Protein AF-A0A2S6HCE6-F1 (afdb_monomer_lite)

Sequence (107 aa):
LGTGAVLGLLAGIGALAIPGVGPLIAAGPIMGALSGAAVGAATGGLAGGLIGLGIPEYEAKRYEGKIKGGSALISVHTESSEERDKAKKIFEQAHAEDISSTGEESV

Foldseek 3Di:
DDPVVVVVVVVLVVVVPDPPCVVVCVCDVVVVVVVVVVVQCVVQNQLRVVVVVVHDSVVSVVVNVVVVVVDDDDDDDDPDPVVVVVVVVVCVVVVHPPDDDDDPPDD

pLDDT: mean 72.66, std 14.7, range [39.0, 94.88]

InterPro domains:
  IPR052948 Low temperature-induced all0457 homolog [PTHR36109] (3-97)

Secondary structure (DSSP, 8-state):
--HHHHHHHHHHHHGGG-TT-TTTGGGHHHHHHHHHHHHHHHHHHHHHHHHHTT--HHHHHHHHHHHHTT--------SSHHHHHHHHHHHHHTT-SS---------

Organism: NCBI:txid173365

Structure (mmCIF, N/CA/C/O backbone):
data_AF-A0A2S6HCE6-F1
#
_entry.id   AF-A0A2S6HCE6-F1
#
loop_
_atom_site.group_PDB
_atom_site.id
_atom_site.type_symbol
_atom_site.label_atom_id
_atom_site.label_alt_id
_atom_site.label_comp_id
_atom_site.label_asym_id
_atom_site.label_entity_id
_atom_site.label_seq_id
_atom_site.pdbx_PDB_ins_code
_atom_site.Cartn_x
_atom_site.Cartn_y
_atom_site.Cartn_z
_atom_site.occupancy
_atom_site.B_iso_or_equiv
_atom_site.auth_seq_id
_atom_site.auth_comp_id
_atom_site.auth_asym_id
_atom_site.auth_atom_id
_atom_site.pdbx_PDB_model_num
ATOM 1 N N . LEU A 1 1 ? 15.202 12.623 5.954 1.00 52.53 1 LEU A N 1
ATOM 2 C CA . LEU A 1 1 ? 15.508 13.299 4.670 1.00 52.53 1 LEU A CA 1
ATOM 3 C C . LEU A 1 1 ? 16.930 12.940 4.252 1.00 52.53 1 LEU A C 1
ATOM 5 O O . LEU A 1 1 ? 17.872 13.426 4.861 1.00 52.53 1 LEU A O 1
ATOM 9 N N . GLY A 1 2 ? 17.090 12.018 3.299 1.00 65.44 2 GLY A N 1
ATOM 10 C CA . GLY A 1 2 ? 18.412 11.610 2.809 1.00 65.44 2 GLY A CA 1
ATOM 11 C C . GLY A 1 2 ? 19.058 12.695 1.945 1.00 65.44 2 GLY A C 1
ATOM 12 O O . GLY A 1 2 ? 18.362 13.514 1.345 1.00 65.44 2 GLY A O 1
ATOM 13 N N . THR A 1 3 ? 20.383 12.686 1.845 1.00 60.91 3 THR A N 1
ATOM 14 C CA . THR A 1 3 ? 21.169 13.630 1.027 1.00 60.91 3 THR A CA 1
ATOM 15 C C . THR A 1 3 ? 20.704 13.693 -0.433 1.00 60.91 3 THR A C 1
ATOM 17 O O . THR A 1 3 ? 20.721 14.764 -1.033 1.00 60.91 3 THR A O 1
ATOM 20 N N . GLY A 1 4 ? 20.185 12.590 -0.984 1.00 56.41 4 GLY A N 1
ATOM 21 C CA . GLY A 1 4 ? 19.591 12.553 -2.325 1.00 56.41 4 GLY A CA 1
ATOM 22 C C . GLY A 1 4 ? 18.320 13.399 -2.481 1.00 56.41 4 GLY A C 1
ATOM 23 O O . GLY A 1 4 ? 18.116 13.992 -3.535 1.00 56.41 4 GLY A O 1
ATOM 24 N N . ALA A 1 5 ? 17.500 13.530 -1.432 1.00 63.03 5 ALA A N 1
ATOM 25 C CA . ALA A 1 5 ? 16.289 14.353 -1.476 1.00 63.03 5 ALA A CA 1
ATOM 26 C C . ALA A 1 5 ? 16.625 15.854 -1.491 1.00 63.03 5 ALA A C 1
ATOM 28 O O . ALA A 1 5 ? 16.008 16.626 -2.220 1.00 63.03 5 ALA A O 1
ATOM 29 N N . VAL A 1 6 ? 17.647 16.257 -0.729 1.00 68.81 6 VAL A N 1
ATOM 30 C CA . VAL A 1 6 ? 18.124 17.649 -0.688 1.00 68.81 6 VAL A CA 1
ATOM 31 C C . VAL A 1 6 ? 18.813 18.027 -2.003 1.00 68.81 6 VAL A C 1
ATOM 33 O O . VAL A 1 6 ? 18.542 19.092 -2.554 1.00 68.81 6 VAL A O 1
ATOM 36 N N . LEU A 1 7 ? 19.648 17.140 -2.553 1.00 61.91 7 LEU A N 1
ATOM 37 C CA . LEU A 1 7 ? 20.298 17.361 -3.849 1.00 61.91 7 LEU A CA 1
ATOM 38 C C . LEU A 1 7 ? 19.297 17.364 -5.015 1.00 61.91 7 LEU A C 1
ATOM 40 O O . LEU A 1 7 ? 19.437 18.177 -5.925 1.00 61.91 7 LEU A O 1
ATOM 44 N N . GLY A 1 8 ? 18.261 16.521 -4.971 1.00 62.62 8 GLY A N 1
ATOM 45 C CA . GLY A 1 8 ? 17.182 16.512 -5.962 1.00 62.62 8 GLY A CA 1
ATOM 46 C C . GLY A 1 8 ? 16.354 17.799 -5.956 1.00 62.62 8 GLY A C 1
ATOM 47 O O . GLY A 1 8 ? 16.036 18.324 -7.022 1.00 62.62 8 GLY A O 1
ATOM 48 N N . LEU A 1 9 ? 16.076 18.358 -4.770 1.00 65.75 9 LEU A N 1
ATOM 49 C CA . LEU A 1 9 ? 15.409 19.656 -4.650 1.00 65.75 9 LEU A CA 1
ATOM 50 C C . LEU A 1 9 ? 16.259 20.763 -5.290 1.00 65.75 9 LEU A C 1
ATOM 52 O O . LEU A 1 9 ? 15.750 21.499 -6.127 1.00 65.75 9 LEU A O 1
ATOM 56 N N . LEU A 1 10 ? 17.555 20.835 -4.953 1.00 61.91 10 LEU A N 1
ATOM 57 C CA . LEU A 1 10 ? 18.488 21.855 -5.455 1.00 61.91 10 LEU A CA 1
ATOM 58 C C . LEU A 1 10 ? 18.726 21.764 -6.972 1.00 61.91 10 LEU A C 1
ATOM 60 O O . LEU A 1 10 ? 18.767 22.793 -7.649 1.00 61.91 10 LEU A O 1
ATOM 64 N N . ALA A 1 11 ? 18.819 20.553 -7.525 1.00 62.00 11 ALA A N 1
ATOM 65 C CA . ALA A 1 11 ? 18.907 20.342 -8.969 1.00 62.00 11 ALA A CA 1
ATOM 66 C C . ALA A 1 11 ? 17.621 20.780 -9.699 1.00 62.00 11 ALA A C 1
ATOM 68 O O . ALA A 1 11 ? 17.695 21.357 -10.785 1.00 62.00 11 ALA A O 1
ATOM 69 N N . GLY A 1 12 ? 16.451 20.580 -9.079 1.00 58.50 12 GLY A N 1
ATOM 70 C CA . GLY A 1 12 ? 15.161 21.032 -9.606 1.00 58.50 12 GLY A CA 1
ATOM 71 C C . GLY A 1 12 ? 15.039 22.556 -9.719 1.00 58.50 12 GLY A C 1
ATOM 72 O O . GLY A 1 12 ? 14.485 23.051 -10.697 1.00 58.50 12 GLY A O 1
ATOM 73 N N . ILE A 1 13 ? 15.609 23.311 -8.773 1.00 58.31 13 ILE A N 1
ATOM 74 C CA . ILE A 1 13 ? 15.594 24.789 -8.810 1.00 58.31 13 ILE A CA 1
ATOM 75 C C . ILE A 1 13 ? 16.598 25.340 -9.834 1.00 58.31 13 ILE A C 1
ATOM 77 O O . ILE A 1 13 ? 16.310 26.328 -10.504 1.00 58.31 13 ILE A O 1
ATOM 81 N N . GLY A 1 14 ? 17.755 24.686 -10.007 1.00 54.81 14 GLY A N 1
ATOM 82 C CA . GLY A 1 14 ? 18.766 25.082 -10.998 1.00 54.81 14 GLY A CA 1
ATOM 83 C C . GLY A 1 14 ? 18.340 24.854 -12.456 1.00 54.81 14 GLY A C 1
ATOM 84 O O . GLY A 1 14 ? 18.713 25.627 -13.336 1.00 54.81 14 GLY A O 1
ATOM 85 N N . ALA A 1 15 ? 17.514 23.837 -12.717 1.00 53.72 15 ALA A N 1
ATOM 86 C CA . ALA A 1 15 ? 17.000 23.527 -14.055 1.00 53.72 15 ALA A CA 1
ATOM 87 C C . ALA A 1 15 ? 15.880 24.476 -14.532 1.00 53.72 15 ALA A C 1
ATOM 89 O O . ALA A 1 15 ? 15.599 24.537 -15.729 1.00 53.72 15 ALA A O 1
ATOM 90 N N . LEU A 1 16 ? 15.271 25.253 -13.625 1.00 53.06 16 LEU A N 1
ATOM 91 C CA . LEU A 1 16 ? 14.207 26.213 -13.951 1.00 53.06 16 LEU A CA 1
ATOM 92 C C . LEU A 1 16 ? 14.702 27.418 -14.780 1.00 53.06 16 LEU A C 1
ATOM 94 O O . LEU A 1 16 ? 13.893 28.182 -15.300 1.00 53.06 16 LEU A O 1
ATOM 98 N N . ALA A 1 17 ? 16.022 27.591 -14.906 1.00 56.97 17 ALA A N 1
ATOM 99 C CA . ALA A 1 17 ? 16.649 28.725 -15.582 1.00 56.97 17 ALA A CA 1
ATOM 100 C C . ALA A 1 17 ? 16.940 28.499 -17.081 1.00 56.97 17 ALA A C 1
ATOM 102 O O . ALA A 1 17 ? 17.462 29.408 -17.724 1.00 56.97 17 ALA A O 1
ATOM 103 N N . ILE A 1 18 ? 16.629 27.324 -17.652 1.00 57.97 18 ILE A N 1
ATOM 104 C CA . ILE A 1 18 ? 16.905 27.009 -19.068 1.00 57.97 18 ILE A CA 1
ATOM 105 C C . ILE A 1 18 ? 15.624 27.188 -19.911 1.00 57.97 18 ILE A C 1
ATOM 107 O O . ILE A 1 18 ? 14.734 26.329 -19.873 1.00 57.97 18 ILE A O 1
ATOM 111 N N . PRO A 1 19 ? 15.502 28.269 -20.710 1.00 45.03 19 PRO A N 1
ATOM 112 C CA . PRO A 1 19 ? 14.348 28.476 -21.574 1.00 45.03 19 PRO A CA 1
ATOM 113 C C . PRO A 1 19 ? 14.409 27.493 -22.750 1.00 45.03 19 PRO A C 1
ATOM 115 O O . PRO A 1 19 ? 15.397 27.448 -23.477 1.00 45.03 19 PRO A O 1
ATOM 118 N N . GLY A 1 20 ? 13.352 26.696 -22.93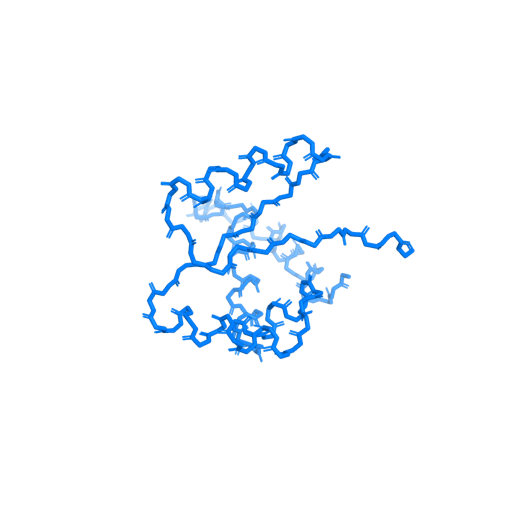2 1.00 58.91 20 GLY A N 1
ATOM 119 C CA . GLY A 1 20 ? 13.245 25.694 -24.007 1.00 58.91 20 GLY A CA 1
ATOM 120 C C . GLY A 1 20 ? 13.048 24.247 -23.537 1.00 58.91 20 GLY A C 1
ATOM 121 O O . GLY A 1 20 ? 12.636 23.413 -24.334 1.00 58.91 20 GLY A O 1
ATOM 122 N N . VAL A 1 21 ? 13.247 23.956 -22.242 1.00 55.59 21 VAL A N 1
ATOM 123 C CA . VAL A 1 21 ? 12.968 22.636 -21.613 1.00 55.59 21 VAL A CA 1
ATOM 124 C C . VAL A 1 21 ? 11.784 22.710 -20.622 1.00 55.59 21 VAL A C 1
ATOM 126 O O . VAL A 1 21 ? 11.457 21.754 -19.926 1.00 55.59 21 VAL A O 1
ATOM 129 N N . GLY A 1 22 ? 11.089 23.851 -20.571 1.00 46.72 22 GLY A N 1
ATOM 130 C CA . GLY A 1 22 ? 10.002 24.133 -19.621 1.00 46.72 22 GLY A CA 1
ATOM 131 C C . GLY A 1 22 ? 8.833 23.126 -19.583 1.00 46.72 22 GLY A C 1
ATOM 132 O O . GLY A 1 22 ? 8.355 22.835 -18.489 1.00 46.72 22 GLY A O 1
ATOM 133 N N . PRO A 1 23 ? 8.376 22.534 -20.706 1.00 54.19 23 PRO A N 1
ATOM 134 C CA . PRO A 1 23 ? 7.220 21.629 -20.677 1.00 54.19 23 PRO A CA 1
ATOM 135 C C . PRO A 1 23 ? 7.483 20.256 -20.040 1.00 54.19 23 PRO A C 1
ATOM 137 O O . PRO A 1 23 ? 6.549 19.630 -19.551 1.00 54.19 23 PRO A O 1
ATOM 140 N N . LEU A 1 24 ? 8.735 19.782 -20.013 1.00 52.97 24 LEU A N 1
ATOM 141 C CA . LEU A 1 24 ? 9.079 18.477 -19.426 1.00 52.97 24 LEU A CA 1
ATOM 142 C C . LEU A 1 24 ? 9.173 18.538 -17.889 1.00 52.97 24 LEU A C 1
ATOM 144 O O . LEU A 1 24 ? 8.927 17.544 -17.214 1.00 52.97 24 LEU A O 1
ATOM 148 N N . ILE A 1 25 ? 9.451 19.721 -17.328 1.00 52.09 25 ILE A N 1
ATOM 149 C CA . ILE A 1 25 ? 9.531 19.970 -15.877 1.00 52.09 25 ILE A CA 1
ATOM 150 C C . ILE A 1 25 ? 8.158 20.337 -15.269 1.00 52.09 25 ILE A C 1
ATOM 152 O O . ILE A 1 25 ? 8.012 20.402 -14.052 1.00 52.09 25 ILE A O 1
ATOM 156 N N . ALA A 1 26 ? 7.100 20.486 -16.077 1.00 51.78 26 ALA A N 1
ATOM 157 C CA . ALA A 1 26 ? 5.729 20.637 -15.569 1.00 51.78 26 ALA A CA 1
ATOM 158 C C . ALA A 1 26 ? 5.191 19.363 -14.877 1.00 51.78 26 ALA A C 1
ATOM 160 O O . ALA A 1 26 ? 4.188 19.422 -14.170 1.00 51.78 26 ALA A O 1
ATOM 161 N N . ALA A 1 27 ? 5.875 18.219 -15.026 1.00 54.12 27 ALA A N 1
ATOM 162 C CA . ALA A 1 27 ? 5.552 16.977 -14.319 1.00 54.12 27 ALA A CA 1
ATOM 163 C C . ALA A 1 27 ? 5.933 16.995 -12.819 1.00 54.12 27 ALA A C 1
ATOM 165 O O . ALA A 1 27 ? 5.577 16.073 -12.080 1.00 54.12 27 ALA A O 1
ATOM 166 N N . GLY A 1 28 ? 6.613 18.053 -12.359 1.00 64.88 28 GLY A N 1
ATOM 167 C CA . GLY A 1 28 ? 6.630 18.482 -10.962 1.00 64.88 28 GLY A CA 1
ATOM 168 C C . GLY A 1 28 ? 6.984 17.399 -9.924 1.00 64.88 28 GLY A C 1
ATOM 169 O O . GLY A 1 28 ? 7.798 16.509 -10.190 1.00 64.88 28 GLY A O 1
ATOM 170 N N . PRO A 1 29 ? 6.375 17.455 -8.722 1.00 60.97 29 PRO A N 1
ATOM 171 C CA . PRO A 1 29 ? 6.587 16.483 -7.646 1.00 60.97 29 PRO A CA 1
ATOM 172 C C . PRO A 1 29 ? 6.308 15.029 -8.041 1.00 60.97 29 PRO A C 1
ATOM 174 O O . PRO A 1 29 ? 6.899 14.125 -7.462 1.00 60.97 29 PRO A O 1
ATOM 177 N N . ILE A 1 30 ? 5.452 14.790 -9.040 1.00 62.47 30 ILE A N 1
ATOM 178 C CA . ILE A 1 30 ? 5.091 13.441 -9.496 1.00 62.47 30 ILE A CA 1
ATOM 179 C C . ILE A 1 30 ? 6.285 12.780 -10.180 1.00 62.47 30 ILE A C 1
ATOM 181 O O . ILE A 1 30 ? 6.609 11.638 -9.872 1.00 62.47 30 ILE A O 1
ATOM 185 N N . MET A 1 31 ? 6.992 13.492 -11.062 1.00 63.50 31 MET A N 1
ATOM 186 C CA . MET A 1 31 ? 8.171 12.931 -11.724 1.00 63.50 31 MET A CA 1
ATOM 187 C C . MET A 1 31 ? 9.326 12.710 -10.740 1.00 63.50 31 MET A C 1
ATOM 189 O O . MET A 1 31 ? 10.034 11.712 -10.860 1.00 63.50 31 MET A O 1
ATOM 193 N N . GLY A 1 32 ? 9.472 13.570 -9.725 1.00 64.44 32 GLY A N 1
ATOM 194 C CA . GLY A 1 32 ? 10.410 13.376 -8.610 1.00 64.44 32 GLY A CA 1
ATOM 195 C C . GLY A 1 32 ? 10.049 12.183 -7.716 1.00 64.44 32 GLY A C 1
ATOM 196 O O . GLY A 1 32 ? 10.915 11.382 -7.374 1.00 64.44 32 GLY A O 1
ATOM 197 N N . ALA A 1 33 ? 8.764 12.011 -7.394 1.00 64.50 33 ALA A N 1
ATOM 198 C CA . ALA A 1 33 ? 8.263 10.855 -6.656 1.00 64.50 33 ALA A CA 1
ATOM 199 C C . ALA A 1 33 ? 8.446 9.557 -7.453 1.00 64.50 33 ALA A C 1
ATOM 201 O O . ALA A 1 33 ? 8.902 8.565 -6.896 1.00 64.50 33 ALA A O 1
ATOM 202 N N . LEU A 1 34 ? 8.169 9.570 -8.759 1.00 64.81 34 LEU A N 1
ATOM 203 C CA . LEU A 1 34 ? 8.348 8.415 -9.641 1.00 64.81 34 LEU A CA 1
ATOM 204 C C . LEU A 1 34 ? 9.822 8.049 -9.825 1.00 64.81 34 LEU A C 1
ATOM 206 O O . LEU A 1 34 ? 10.156 6.871 -9.804 1.00 64.81 34 LEU A O 1
ATOM 210 N N . SER A 1 35 ? 10.715 9.029 -9.972 1.00 62.84 35 SER A N 1
ATOM 211 C CA . SER A 1 35 ? 12.154 8.765 -10.095 1.00 62.84 35 SER A CA 1
ATOM 212 C C . SER A 1 35 ? 12.779 8.334 -8.763 1.00 62.84 35 S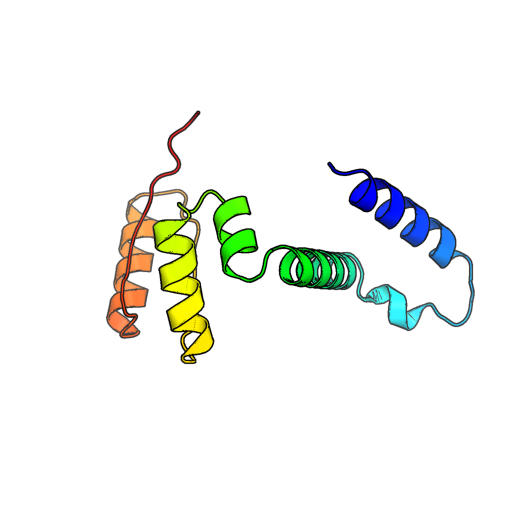ER A C 1
ATOM 214 O O . SER A 1 35 ? 13.574 7.398 -8.745 1.00 62.84 35 SER A O 1
ATOM 216 N N . GLY A 1 36 ? 12.359 8.912 -7.634 1.00 58.16 36 GLY A N 1
ATOM 217 C CA . GLY A 1 36 ? 12.725 8.438 -6.295 1.00 58.16 36 GLY A CA 1
ATOM 218 C C . GLY A 1 36 ? 12.204 7.028 -5.998 1.00 58.16 36 GLY A C 1
ATOM 219 O O . GLY A 1 36 ? 12.956 6.192 -5.501 1.00 58.16 36 GLY A O 1
ATOM 220 N N . ALA A 1 37 ? 10.956 6.733 -6.371 1.00 60.00 37 ALA A N 1
ATOM 221 C CA . ALA A 1 37 ? 10.374 5.397 -6.279 1.00 60.00 37 ALA A CA 1
ATOM 222 C C . ALA A 1 37 ? 11.097 4.402 -7.195 1.00 60.00 37 ALA A C 1
ATOM 224 O O . ALA A 1 37 ? 11.361 3.285 -6.771 1.00 60.00 37 ALA A O 1
ATOM 225 N N . ALA A 1 38 ? 11.486 4.802 -8.408 1.00 58.22 38 ALA A N 1
ATOM 226 C CA . ALA A 1 38 ? 12.251 3.958 -9.322 1.00 58.22 38 ALA A CA 1
ATOM 227 C C . ALA A 1 38 ? 13.648 3.633 -8.773 1.00 58.22 38 ALA A C 1
ATOM 229 O O . ALA A 1 38 ? 14.067 2.479 -8.814 1.00 58.22 38 ALA A O 1
ATOM 230 N N . VAL A 1 39 ? 14.356 4.620 -8.213 1.00 57.50 39 VAL A N 1
ATOM 231 C CA . VAL A 1 39 ? 15.676 4.408 -7.599 1.00 57.50 39 VAL A CA 1
ATOM 232 C C . VAL A 1 39 ? 15.564 3.560 -6.328 1.00 57.50 39 VAL A C 1
ATOM 234 O O . VAL A 1 39 ? 16.342 2.625 -6.169 1.00 57.50 39 VAL A O 1
ATOM 237 N N . GLY A 1 40 ? 14.583 3.820 -5.459 1.00 54.00 40 GLY A N 1
ATOM 238 C CA . GLY A 1 40 ? 14.341 3.022 -4.248 1.00 54.00 40 GLY A CA 1
ATOM 239 C C . GLY A 1 40 ? 13.885 1.589 -4.546 1.00 54.00 40 GLY A C 1
ATOM 240 O O . GLY A 1 40 ? 14.334 0.646 -3.896 1.00 54.00 40 GLY A O 1
ATOM 241 N N . ALA A 1 41 ? 13.065 1.405 -5.583 1.00 58.31 41 ALA A N 1
ATOM 242 C CA . ALA A 1 41 ? 12.690 0.088 -6.086 1.00 58.31 41 ALA A CA 1
ATOM 243 C C . ALA A 1 41 ? 13.871 -0.640 -6.748 1.00 58.31 41 ALA A C 1
ATOM 245 O O . ALA A 1 41 ? 13.926 -1.864 -6.694 1.00 58.31 41 ALA A O 1
ATOM 246 N N . ALA A 1 42 ? 14.835 0.073 -7.339 1.00 57.47 42 ALA A N 1
ATOM 247 C CA . ALA A 1 42 ? 16.012 -0.540 -7.953 1.00 57.47 42 ALA A CA 1
ATOM 248 C C . ALA A 1 42 ? 17.030 -1.056 -6.920 1.00 57.47 42 ALA A C 1
ATOM 250 O O . ALA A 1 42 ? 17.642 -2.097 -7.147 1.00 57.47 42 ALA A O 1
ATOM 251 N N . THR A 1 43 ? 17.212 -0.371 -5.787 1.00 60.22 43 THR A N 1
ATOM 252 C CA . THR A 1 43 ? 18.131 -0.811 -4.719 1.00 60.22 43 THR A CA 1
ATOM 253 C C . THR A 1 43 ? 17.504 -1.781 -3.718 1.00 60.22 43 THR A C 1
ATOM 255 O O . THR A 1 43 ? 18.225 -2.628 -3.196 1.00 60.22 43 THR A O 1
ATOM 258 N N . GLY A 1 44 ? 16.196 -1.689 -3.443 1.00 63.88 44 GLY A N 1
ATOM 259 C CA . GLY A 1 44 ? 15.504 -2.528 -2.450 1.00 63.88 44 GLY A CA 1
ATOM 260 C C . GLY A 1 44 ? 14.466 -3.509 -3.008 1.00 63.88 44 GLY A C 1
ATOM 261 O O . GLY A 1 44 ? 13.994 -4.379 -2.277 1.00 63.88 44 GLY A O 1
ATOM 262 N N . GLY A 1 45 ? 14.088 -3.400 -4.283 1.00 79.94 45 GLY A N 1
ATOM 263 C CA . GLY A 1 45 ? 12.956 -4.143 -4.839 1.00 79.94 45 GLY A CA 1
ATOM 264 C C . GLY A 1 45 ? 11.613 -3.748 -4.212 1.00 79.94 45 GLY A C 1
ATOM 265 O O . GLY A 1 45 ? 11.524 -2.864 -3.357 1.00 79.94 45 GLY A O 1
ATOM 266 N N . LEU A 1 46 ? 10.543 -4.438 -4.618 1.00 78.56 46 LEU A N 1
ATOM 267 C CA . LEU A 1 46 ? 9.215 -4.275 -4.012 1.00 78.56 46 LEU A CA 1
ATOM 268 C C . LEU A 1 46 ? 9.237 -4.625 -2.518 1.00 78.56 46 LEU A C 1
ATOM 270 O O . LEU A 1 46 ? 8.684 -3.879 -1.716 1.00 78.56 46 LEU A O 1
ATOM 274 N N . ALA A 1 47 ? 9.921 -5.706 -2.126 1.00 81.12 47 ALA A N 1
ATOM 275 C CA . ALA A 1 47 ? 10.024 -6.088 -0.720 1.00 81.12 47 ALA A CA 1
ATOM 276 C C . ALA A 1 47 ? 10.749 -5.028 0.124 1.00 81.12 47 ALA A C 1
ATOM 278 O O . ALA A 1 47 ? 10.253 -4.671 1.187 1.00 81.12 47 ALA A O 1
ATOM 279 N N . GLY A 1 48 ? 11.867 -4.468 -0.349 1.00 74.88 48 GLY A N 1
ATOM 280 C CA . GLY A 1 48 ? 12.574 -3.400 0.365 1.00 74.88 48 GLY A CA 1
ATOM 281 C C . GLY A 1 48 ? 11.748 -2.120 0.489 1.00 74.88 48 GLY A C 1
ATOM 282 O O . GLY A 1 48 ? 11.783 -1.474 1.534 1.00 74.88 48 GLY A O 1
ATOM 283 N N . GLY A 1 49 ? 10.945 -1.793 -0.529 1.00 79.62 49 GLY A N 1
ATOM 284 C CA . GLY A 1 49 ? 9.982 -0.691 -0.462 1.00 79.62 49 GLY A CA 1
ATOM 285 C C . GLY A 1 49 ? 8.906 -0.909 0.606 1.00 79.62 49 GLY A C 1
ATOM 286 O O . GLY A 1 49 ? 8.646 -0.013 1.402 1.00 79.62 49 GLY A O 1
ATOM 287 N N . LEU A 1 50 ? 8.329 -2.112 0.673 1.00 78.19 50 LEU A N 1
ATOM 288 C CA . LEU A 1 50 ? 7.315 -2.471 1.672 1.00 78.19 50 LEU A CA 1
ATOM 289 C C . LEU A 1 50 ? 7.892 -2.479 3.097 1.00 78.19 50 LEU A C 1
ATOM 291 O O . LEU A 1 50 ? 7.252 -1.968 4.014 1.00 78.19 50 LEU A O 1
ATOM 295 N N . ILE A 1 51 ? 9.124 -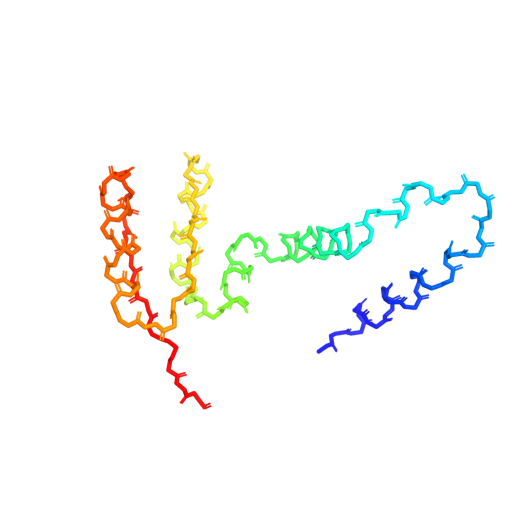2.967 3.275 1.00 78.62 51 ILE A N 1
ATOM 296 C CA . ILE A 1 51 ? 9.833 -2.915 4.565 1.00 78.62 51 ILE A CA 1
ATOM 297 C C . ILE A 1 51 ? 10.055 -1.466 5.008 1.00 78.62 51 ILE A C 1
ATOM 299 O O . ILE A 1 51 ? 9.825 -1.132 6.168 1.00 78.62 51 ILE A O 1
ATOM 303 N N . GLY A 1 52 ? 10.437 -0.582 4.082 1.00 68.62 52 GLY A N 1
ATOM 304 C CA . GLY A 1 52 ? 10.575 0.851 4.352 1.00 68.62 52 GLY A CA 1
ATOM 305 C C . GLY A 1 52 ? 9.266 1.545 4.753 1.00 68.62 52 GLY A C 1
ATOM 306 O O . GLY A 1 52 ? 9.315 2.582 5.408 1.00 68.62 52 GLY A O 1
ATOM 307 N N . LEU A 1 53 ? 8.114 0.965 4.405 1.00 72.31 53 LEU A N 1
ATOM 308 C CA . LEU A 1 53 ? 6.779 1.422 4.810 1.00 72.31 53 LEU A CA 1
ATOM 309 C C . LEU A 1 53 ? 6.306 0.799 6.137 1.00 72.31 53 LEU A C 1
ATOM 311 O O . LEU A 1 53 ? 5.156 0.989 6.520 1.00 72.31 53 LEU A O 1
ATOM 315 N N . GLY A 1 54 ? 7.173 0.061 6.840 1.00 69.38 54 GLY A N 1
ATOM 316 C CA . GLY A 1 54 ? 6.865 -0.553 8.135 1.00 69.38 54 GLY A CA 1
ATOM 317 C C . GLY A 1 54 ? 6.232 -1.944 8.048 1.00 69.38 54 GLY A C 1
ATOM 318 O O . GLY A 1 54 ? 5.831 -2.490 9.073 1.00 69.38 54 GLY A O 1
ATOM 319 N N . ILE A 1 55 ? 6.153 -2.548 6.857 1.00 77.12 55 ILE A N 1
ATOM 320 C CA . ILE A 1 55 ? 5.639 -3.914 6.694 1.00 77.12 55 ILE A CA 1
ATOM 321 C C . ILE A 1 55 ? 6.746 -4.919 7.063 1.00 77.12 55 ILE A C 1
ATOM 323 O O . ILE A 1 55 ? 7.856 -4.820 6.536 1.00 77.12 55 ILE A O 1
ATOM 327 N N . PRO A 1 56 ? 6.477 -5.924 7.918 1.00 80.31 56 PRO A N 1
ATOM 328 C CA . PRO A 1 56 ? 7.468 -6.936 8.279 1.00 80.31 56 PRO A CA 1
ATOM 329 C C . PRO A 1 56 ? 8.055 -7.652 7.053 1.00 80.31 56 PRO A C 1
ATOM 331 O O . PRO A 1 56 ? 7.332 -7.983 6.114 1.00 80.31 56 PRO A O 1
ATOM 334 N N . GLU A 1 57 ? 9.356 -7.970 7.078 1.00 79.75 57 GLU A N 1
ATOM 335 C CA . GLU A 1 57 ? 10.066 -8.583 5.937 1.00 79.75 57 GLU A CA 1
ATOM 336 C C . GLU A 1 57 ? 9.393 -9.868 5.418 1.00 79.75 57 GLU A C 1
ATOM 338 O O . GLU A 1 57 ? 9.346 -10.109 4.209 1.00 79.75 57 GLU A O 1
ATOM 343 N N . TYR A 1 58 ? 8.834 -10.677 6.320 1.00 83.25 58 TYR A N 1
ATOM 344 C CA . TYR A 1 58 ? 8.099 -11.889 5.958 1.00 83.25 58 TYR A CA 1
ATOM 345 C C . TYR A 1 58 ? 6.862 -11.589 5.093 1.00 83.25 58 TYR A C 1
ATOM 347 O O . TYR A 1 58 ? 6.652 -12.230 4.061 1.00 83.25 58 TYR A O 1
ATOM 355 N N . GLU A 1 59 ? 6.072 -10.583 5.473 1.00 82.00 59 GLU A N 1
ATOM 356 C CA . GLU A 1 59 ? 4.904 -10.147 4.705 1.00 82.00 59 GLU A CA 1
ATOM 357 C C . GLU A 1 59 ? 5.312 -9.466 3.401 1.00 82.00 59 GLU A C 1
ATOM 359 O O . GLU A 1 59 ? 4.759 -9.769 2.344 1.00 82.00 59 GLU A 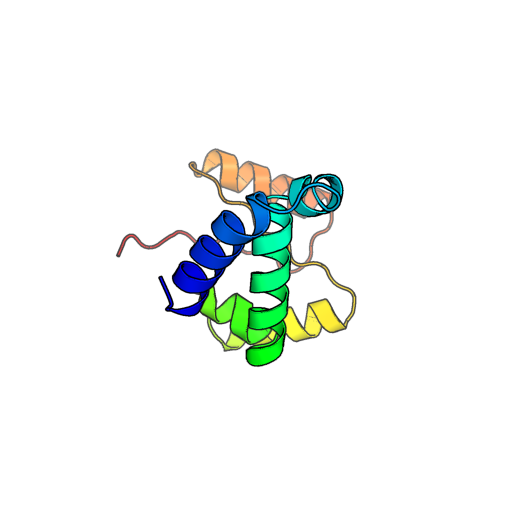O 1
ATOM 364 N N . ALA A 1 60 ? 6.339 -8.617 3.448 1.00 82.81 60 ALA A N 1
ATOM 365 C CA . ALA A 1 60 ? 6.868 -7.924 2.281 1.00 82.81 60 ALA A CA 1
ATOM 366 C C . ALA A 1 60 ? 7.302 -8.900 1.172 1.00 82.81 60 ALA A C 1
ATOM 368 O O . ALA A 1 60 ? 6.943 -8.711 0.008 1.00 82.81 60 ALA A O 1
ATOM 369 N N . LYS A 1 61 ? 8.000 -9.991 1.524 1.00 83.62 61 LYS A N 1
ATOM 370 C CA . LYS A 1 61 ? 8.379 -11.055 0.575 1.00 83.62 61 LYS A CA 1
ATOM 371 C C . LYS A 1 61 ? 7.169 -11.812 0.026 1.00 83.62 61 LYS A C 1
ATOM 373 O O . LYS A 1 61 ? 7.140 -12.144 -1.160 1.00 83.62 61 LYS A O 1
ATOM 378 N N . ARG A 1 62 ? 6.151 -12.066 0.857 1.00 84.31 62 ARG A N 1
ATOM 379 C CA . ARG A 1 62 ? 4.897 -12.703 0.420 1.00 84.31 62 ARG A CA 1
ATOM 380 C C . ARG A 1 62 ? 4.151 -11.825 -0.589 1.00 84.31 62 ARG A C 1
ATOM 382 O O . ARG A 1 62 ? 3.698 -12.337 -1.612 1.00 84.31 62 ARG A O 1
ATOM 389 N N . TYR A 1 63 ? 4.047 -10.521 -0.334 1.00 84.06 63 TYR A N 1
ATOM 390 C CA . TYR A 1 63 ? 3.418 -9.575 -1.257 1.00 84.06 63 TYR A CA 1
ATOM 391 C C . TYR A 1 63 ? 4.213 -9.429 -2.553 1.00 84.06 63 TYR A C 1
ATOM 393 O O . TYR A 1 63 ? 3.620 -9.470 -3.627 1.00 84.06 63 TYR A O 1
ATOM 401 N N . GLU A 1 64 ? 5.544 -9.350 -2.483 1.00 83.06 64 GLU A N 1
ATOM 402 C CA . GLU A 1 64 ? 6.391 -9.311 -3.678 1.00 83.06 64 GLU A CA 1
ATOM 403 C C . GLU A 1 64 ? 6.149 -10.524 -4.592 1.00 83.06 64 GLU A C 1
ATOM 405 O O . GLU A 1 64 ? 6.002 -10.357 -5.804 1.00 83.06 64 GLU A O 1
ATOM 410 N N . GLY A 1 65 ? 6.062 -11.735 -4.027 1.00 85.38 65 GLY A N 1
ATOM 411 C CA . GLY A 1 65 ? 5.771 -12.951 -4.790 1.00 85.38 65 GLY A CA 1
ATOM 412 C C . GLY A 1 65 ? 4.423 -12.889 -5.515 1.00 85.38 65 GLY A C 1
ATOM 413 O O . GLY A 1 65 ? 4.341 -13.221 -6.697 1.00 85.38 65 GLY A O 1
ATOM 414 N N . LYS A 1 66 ? 3.379 -12.394 -4.841 1.00 84.94 66 LYS A N 1
ATOM 415 C CA . LYS A 1 66 ? 2.046 -12.217 -5.439 1.00 84.94 66 LYS A CA 1
ATOM 416 C C . LYS A 1 66 ? 2.025 -11.160 -6.535 1.00 84.94 66 LYS A C 1
ATOM 418 O O . LYS A 1 66 ? 1.430 -11.386 -7.586 1.00 84.94 66 LYS A O 1
ATOM 423 N N . ILE A 1 67 ? 2.703 -10.033 -6.318 1.00 85.25 67 ILE A N 1
ATOM 424 C CA . ILE A 1 67 ? 2.786 -8.952 -7.306 1.00 85.25 67 ILE A CA 1
ATOM 425 C C . ILE A 1 67 ? 3.509 -9.438 -8.564 1.00 85.25 67 ILE A C 1
ATOM 427 O O . ILE A 1 67 ? 3.028 -9.235 -9.676 1.00 85.25 67 ILE A O 1
ATOM 431 N N . LYS A 1 68 ? 4.616 -10.174 -8.405 1.00 82.62 68 LYS A N 1
ATOM 432 C CA . LYS A 1 68 ? 5.309 -10.834 -9.525 1.00 82.62 68 LYS A CA 1
ATOM 433 C C . LYS A 1 68 ? 4.431 -11.864 -10.244 1.00 82.62 68 LYS A C 1
ATOM 435 O O . LYS A 1 68 ? 4.601 -12.064 -11.441 1.00 82.62 68 LYS A O 1
ATOM 440 N N . GLY A 1 69 ? 3.485 -12.479 -9.536 1.00 83.81 69 GLY A N 1
ATOM 441 C CA . GLY A 1 69 ? 2.461 -13.365 -10.094 1.00 83.81 69 GLY A CA 1
ATOM 442 C C . GLY A 1 69 ? 1.320 -12.656 -10.836 1.00 83.81 69 GLY A C 1
ATOM 443 O O . GLY A 1 69 ? 0.410 -13.332 -11.303 1.00 83.81 69 GLY A O 1
ATOM 444 N N . GLY A 1 70 ? 1.345 -11.322 -10.950 1.00 84.88 70 GLY A N 1
ATOM 445 C CA . GLY A 1 70 ? 0.314 -10.528 -11.628 1.00 84.88 70 GLY A CA 1
ATOM 446 C C . GLY A 1 70 ? -0.775 -9.973 -10.707 1.00 84.88 70 GLY A C 1
ATOM 447 O O . GLY A 1 70 ? -1.751 -9.411 -11.196 1.00 84.88 70 GLY A O 1
ATOM 448 N N . SER A 1 71 ? -0.627 -10.110 -9.386 1.00 85.62 71 SER A N 1
ATOM 449 C CA . SER A 1 71 ? -1.551 -9.504 -8.419 1.00 85.62 71 SER A CA 1
ATOM 450 C C . SER A 1 71 ? -1.237 -8.020 -8.194 1.00 85.62 71 SER A C 1
ATOM 452 O O . SER A 1 71 ? -0.102 -7.579 -8.365 1.00 85.62 71 SER A O 1
ATOM 454 N N . ALA A 1 72 ? -2.223 -7.247 -7.744 1.00 85.75 72 ALA A N 1
ATOM 455 C CA . ALA A 1 72 ? -2.027 -5.869 -7.297 1.00 85.75 72 ALA A CA 1
ATOM 456 C C . ALA A 1 72 ? -2.177 -5.779 -5.773 1.00 85.75 72 ALA A C 1
ATOM 458 O O . ALA A 1 72 ? -3.048 -6.427 -5.197 1.00 85.75 72 ALA A O 1
ATOM 459 N N . LEU A 1 73 ? -1.340 -4.963 -5.126 1.00 83.94 73 LEU A N 1
ATOM 460 C CA . LEU A 1 73 ? -1.475 -4.631 -3.708 1.00 83.94 73 LEU A CA 1
ATOM 461 C C . LEU A 1 73 ? -2.122 -3.249 -3.585 1.00 83.94 73 LEU A C 1
ATOM 463 O O . LEU A 1 73 ? -1.616 -2.280 -4.149 1.00 83.94 73 LEU A O 1
ATOM 467 N N . ILE A 1 74 ? -3.227 -3.163 -2.847 1.00 86.50 74 ILE A N 1
ATOM 468 C CA . ILE A 1 74 ? -3.960 -1.918 -2.600 1.00 86.50 7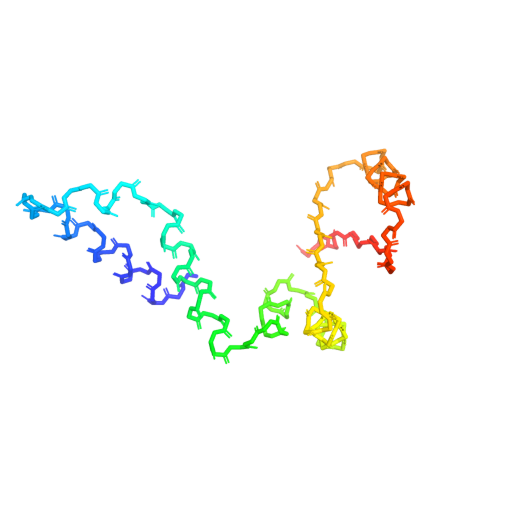4 ILE A CA 1
ATOM 469 C C . ILE A 1 74 ? -3.983 -1.681 -1.092 1.00 86.50 74 ILE A C 1
ATOM 471 O O . ILE A 1 74 ? -4.349 -2.574 -0.334 1.00 86.50 74 ILE A O 1
ATOM 475 N N . SER A 1 75 ? -3.594 -0.479 -0.666 1.00 84.44 75 SER A N 1
ATOM 476 C CA . SER A 1 75 ? -3.676 -0.034 0.726 1.00 84.44 75 SER A CA 1
ATOM 477 C C . SER A 1 75 ? -4.513 1.238 0.801 1.00 84.44 75 SER A C 1
ATOM 479 O O . SER A 1 75 ? -4.407 2.103 -0.070 1.00 84.44 75 SER A O 1
ATOM 481 N N . VAL A 1 76 ? -5.354 1.339 1.828 1.00 86.44 76 VAL A N 1
ATOM 482 C CA . VAL A 1 76 ? -6.167 2.519 2.120 1.00 86.44 76 VAL A CA 1
ATOM 483 C C . VAL A 1 76 ? -5.982 2.880 3.585 1.00 86.44 76 VAL A C 1
ATOM 485 O O . VAL A 1 76 ? -6.071 2.020 4.458 1.00 86.44 76 VAL A O 1
ATOM 488 N N . HIS A 1 77 ? -5.698 4.150 3.840 1.00 85.12 77 HIS A N 1
ATOM 489 C CA . HIS A 1 77 ? -5.662 4.699 5.187 1.00 85.12 77 HIS A CA 1
ATOM 490 C C . HIS A 1 77 ? -7.066 5.200 5.545 1.00 85.12 77 HIS A C 1
ATOM 492 O O . HIS A 1 77 ? -7.724 5.835 4.718 1.00 85.12 77 HIS A O 1
ATOM 498 N N . THR A 1 78 ? -7.534 4.877 6.748 1.00 87.06 78 THR A N 1
ATOM 499 C CA . THR A 1 78 ? -8.873 5.224 7.245 1.00 87.06 78 THR A CA 1
ATOM 500 C C . THR A 1 78 ? -8.746 5.838 8.628 1.00 87.06 78 THR A C 1
ATOM 502 O O . THR A 1 78 ? -8.045 5.270 9.465 1.00 87.06 78 THR A O 1
ATOM 505 N N . GLU A 1 79 ? -9.451 6.937 8.891 1.00 87.62 79 GLU A N 1
ATOM 506 C CA . GLU A 1 79 ? -9.330 7.666 10.162 1.00 87.62 79 GLU A CA 1
ATOM 507 C C . GLU A 1 79 ? -10.232 7.081 11.260 1.00 87.62 79 GLU A C 1
ATOM 509 O O . GLU A 1 79 ? -9.961 7.241 12.450 1.00 87.62 79 GLU A O 1
ATOM 514 N N . SER A 1 80 ? -11.299 6.370 10.878 1.00 88.62 80 SER A N 1
ATOM 515 C CA . SER A 1 80 ? -12.250 5.755 11.809 1.00 88.62 80 SER A CA 1
ATOM 516 C C . SER A 1 80 ? -12.420 4.252 11.583 1.00 88.62 80 SER A C 1
ATOM 518 O O . SER A 1 80 ? -12.229 3.722 10.484 1.00 88.62 80 SER A O 1
ATOM 520 N N . SER A 1 81 ? -12.842 3.546 12.634 1.00 87.44 81 SER A N 1
ATOM 521 C CA . SER A 1 81 ? -13.202 2.125 12.555 1.00 87.44 81 SER A CA 1
ATOM 522 C C . SER A 1 81 ? -14.362 1.867 11.587 1.00 87.44 81 SER A C 1
ATOM 524 O O . SER A 1 81 ? -14.363 0.861 10.884 1.00 87.44 81 SER A O 1
ATOM 526 N N . GLU A 1 82 ? -15.318 2.790 11.497 1.00 91.12 82 GLU A N 1
ATOM 527 C CA . GLU A 1 82 ? -16.467 2.699 10.589 1.00 91.12 82 GLU A CA 1
ATOM 528 C C . GLU A 1 82 ? -16.040 2.778 9.118 1.00 91.12 82 GLU A C 1
ATOM 530 O O . GLU A 1 82 ? -16.516 2.004 8.280 1.00 91.12 82 GLU A O 1
ATOM 535 N N . GLU A 1 83 ? -15.099 3.667 8.794 1.00 91.12 83 GLU A N 1
ATOM 536 C CA . GLU A 1 83 ? -14.498 3.739 7.461 1.00 91.12 83 GLU A CA 1
ATOM 537 C C . GLU A 1 83 ? -13.674 2.497 7.138 1.00 91.12 83 GLU A C 1
ATOM 539 O O . GLU A 1 83 ? -13.760 1.986 6.018 1.00 91.12 83 GLU A O 1
ATOM 544 N N . ARG A 1 84 ? -12.938 1.962 8.118 1.00 91.62 84 ARG A N 1
ATOM 545 C CA . ARG A 1 84 ? -12.200 0.703 7.973 1.00 91.62 84 ARG A CA 1
ATOM 546 C C . ARG A 1 84 ? -13.127 -0.452 7.610 1.00 91.62 84 ARG A C 1
ATOM 548 O O . ARG A 1 84 ? -12.847 -1.206 6.678 1.00 91.62 84 ARG A O 1
ATOM 555 N N . ASP A 1 85 ? -14.254 -0.572 8.305 1.00 92.31 85 ASP A N 1
ATOM 556 C CA . ASP A 1 85 ? -15.242 -1.621 8.051 1.00 92.31 85 ASP A CA 1
ATOM 557 C C . ASP A 1 85 ? -15.920 -1.448 6.687 1.00 92.31 85 ASP A C 1
ATOM 559 O O . ASP A 1 85 ? -16.189 -2.427 5.983 1.00 92.31 85 ASP A O 1
ATOM 563 N N . LYS A 1 86 ? -16.154 -0.201 6.267 1.00 93.88 86 LYS A N 1
ATOM 564 C CA . LYS A 1 86 ? -16.655 0.108 4.925 1.00 93.88 86 LYS A CA 1
ATOM 565 C C . LYS A 1 86 ? -15.643 -0.272 3.844 1.00 93.88 86 LYS A C 1
ATOM 567 O O . LYS A 1 86 ? -16.026 -0.915 2.868 1.00 93.88 86 LYS A O 1
ATOM 572 N N . ALA A 1 87 ? -14.372 0.081 4.018 1.00 92.62 87 ALA A N 1
ATOM 573 C CA . ALA A 1 87 ? -13.298 -0.289 3.102 1.00 92.62 87 ALA A CA 1
ATOM 574 C C . ALA A 1 87 ? -13.166 -1.812 2.992 1.00 92.62 87 ALA A C 1
ATOM 576 O O . ALA A 1 87 ? -13.128 -2.351 1.887 1.00 92.62 87 ALA A O 1
ATOM 577 N N . LYS A 1 88 ? -13.208 -2.519 4.127 1.00 91.56 88 LYS A N 1
ATOM 578 C CA . LYS A 1 88 ? -13.200 -3.983 4.164 1.00 91.56 88 LYS A CA 1
ATOM 579 C C . LYS A 1 88 ? -14.352 -4.585 3.355 1.00 91.56 88 LYS A C 1
ATOM 581 O O . LYS A 1 88 ? -14.106 -5.443 2.514 1.00 91.56 88 LYS A O 1
ATOM 586 N N . LYS A 1 89 ? -15.583 -4.091 3.534 1.00 94.38 89 LYS A N 1
ATOM 587 C CA . LYS A 1 89 ? -16.742 -4.541 2.742 1.00 94.38 89 LYS A CA 1
ATOM 588 C C . LYS A 1 89 ? -16.560 -4.312 1.243 1.00 94.38 89 LYS A C 1
ATOM 590 O O . LYS A 1 89 ? -16.946 -5.169 0.456 1.00 94.38 89 LYS A O 1
ATOM 595 N N . ILE A 1 90 ? -15.984 -3.178 0.844 1.00 94.88 90 ILE A N 1
ATOM 596 C CA . ILE A 1 90 ? -15.710 -2.886 -0.571 1.00 94.88 90 ILE A CA 1
ATOM 597 C C . ILE A 1 90 ? -14.704 -3.895 -1.135 1.00 94.88 90 ILE A C 1
ATOM 599 O O . ILE A 1 90 ? -14.931 -4.434 -2.216 1.00 94.88 90 ILE A O 1
ATOM 603 N N . PHE A 1 91 ? -13.629 -4.197 -0.404 1.00 93.25 91 PHE A N 1
ATOM 604 C CA . PHE A 1 91 ? -12.649 -5.198 -0.827 1.00 93.25 91 PHE A CA 1
ATOM 605 C C . PHE A 1 91 ? -13.248 -6.606 -0.920 1.00 93.25 91 PHE A C 1
ATOM 607 O O . PHE A 1 91 ? -12.985 -7.312 -1.892 1.00 93.25 91 PHE A O 1
ATOM 614 N N . GLU A 1 92 ? -14.098 -6.997 0.030 1.00 92.81 92 GLU A N 1
ATOM 615 C CA . GLU A 1 92 ? -14.814 -8.279 -0.011 1.00 92.81 92 GLU A CA 1
ATOM 616 C C . GLU A 1 92 ? -15.742 -8.370 -1.233 1.00 92.81 92 GLU A C 1
ATOM 618 O O . GLU A 1 92 ? -15.734 -9.373 -1.945 1.00 92.81 92 GLU A O 1
ATOM 623 N N . GLN A 1 93 ? -16.500 -7.307 -1.521 1.00 94.81 93 GLN A N 1
ATOM 624 C CA . GLN A 1 93 ? -17.371 -7.224 -2.701 1.00 94.81 93 GLN A CA 1
ATOM 625 C C . GLN A 1 93 ? -16.590 -7.240 -4.017 1.00 94.81 93 GLN A C 1
ATOM 627 O O . GLN A 1 93 ? -17.077 -7.765 -5.014 1.00 94.81 93 GLN A O 1
ATOM 632 N N . ALA A 1 94 ? -15.381 -6.682 -4.019 1.00 92.38 94 ALA A N 1
ATOM 633 C CA . ALA A 1 94 ? -14.472 -6.709 -5.157 1.00 92.38 94 ALA A CA 1
ATOM 634 C C . ALA A 1 94 ? -13.712 -8.042 -5.298 1.00 92.38 94 ALA A C 1
ATOM 636 O O . ALA A 1 94 ? -12.870 -8.155 -6.186 1.00 92.38 94 ALA A O 1
ATOM 637 N N . HIS A 1 95 ? -13.995 -9.039 -4.448 1.00 90.69 95 HIS A N 1
ATOM 638 C CA . HIS A 1 95 ? -13.301 -10.328 -4.408 1.00 90.69 95 HIS A CA 1
ATOM 639 C C . HIS A 1 95 ? -11.784 -10.203 -4.185 1.00 90.69 95 HIS A C 1
ATOM 641 O O . HIS A 1 95 ? -11.004 -10.985 -4.727 1.00 90.69 95 HIS A O 1
ATOM 647 N N . ALA A 1 96 ? -11.350 -9.221 -3.390 1.00 89.50 96 ALA A N 1
ATOM 648 C CA . ALA A 1 96 ? -9.945 -9.085 -3.034 1.00 89.50 96 ALA A CA 1
ATOM 649 C C . ALA A 1 96 ? -9.477 -10.276 -2.181 1.00 89.50 96 ALA A C 1
ATOM 651 O O . ALA A 1 96 ? -10.157 -10.710 -1.249 1.00 89.50 96 ALA A O 1
ATOM 652 N N . GLU A 1 97 ? -8.287 -10.781 -2.487 1.00 86.19 97 GLU A N 1
ATOM 653 C CA . GLU A 1 97 ? -7.651 -11.864 -1.741 1.00 86.19 97 GLU A CA 1
ATOM 654 C C . GLU A 1 97 ? -6.743 -11.307 -0.633 1.00 86.19 97 GLU A C 1
ATOM 656 O O . GLU A 1 97 ? -6.110 -10.266 -0.801 1.00 86.19 97 GLU A O 1
ATOM 661 N N . ASP A 1 98 ? -6.647 -12.023 0.495 1.00 83.38 98 ASP A N 1
ATOM 662 C CA . ASP A 1 98 ? -5.795 -11.666 1.645 1.00 83.38 98 ASP A CA 1
ATOM 663 C C . ASP A 1 98 ? -6.026 -10.243 2.202 1.00 83.38 98 ASP A C 1
ATOM 665 O O . ASP A 1 98 ? -5.090 -9.478 2.437 1.00 83.38 98 ASP A O 1
ATOM 669 N N . ILE A 1 99 ? -7.292 -9.899 2.459 1.00 87.12 99 ILE A N 1
ATOM 670 C CA . ILE A 1 99 ? -7.676 -8.628 3.086 1.00 87.12 99 ILE A CA 1
ATOM 671 C C . ILE A 1 99 ? -7.197 -8.607 4.546 1.00 87.12 99 ILE A C 1
ATOM 673 O O . ILE A 1 99 ? -7.675 -9.383 5.377 1.00 87.12 99 ILE A O 1
ATOM 677 N N . SER A 1 100 ? -6.290 -7.684 4.864 1.00 83.12 100 SER A N 1
ATOM 678 C CA . SER A 1 100 ? -5.797 -7.433 6.221 1.00 83.12 100 SER A CA 1
ATOM 679 C C . SER A 1 100 ? -6.009 -5.973 6.615 1.00 83.12 100 SER A C 1
ATOM 681 O O . SER A 1 100 ? -6.107 -5.090 5.765 1.00 83.12 100 SER A O 1
ATOM 683 N N . SER A 1 101 ? -6.090 -5.720 7.917 1.00 83.00 101 SER A N 1
ATOM 684 C CA . SER A 1 101 ? -6.205 -4.378 8.480 1.00 83.00 101 SER A CA 1
ATOM 685 C C . SER A 1 101 ? -5.276 -4.258 9.681 1.00 83.00 101 SER A C 1
ATOM 687 O O . SER A 1 101 ? -5.456 -4.986 10.661 1.00 83.00 101 SER A O 1
ATOM 689 N N . THR A 1 102 ? -4.346 -3.315 9.623 1.00 77.94 102 THR A N 1
ATOM 690 C CA . THR A 1 102 ? -3.402 -3.017 10.704 1.00 77.94 102 THR A CA 1
ATOM 691 C C . THR A 1 102 ? -3.733 -1.639 11.265 1.00 77.94 102 THR A C 1
ATOM 693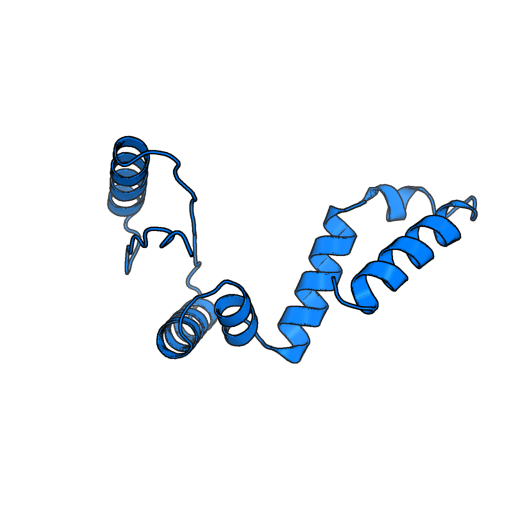 O O . THR A 1 102 ? -4.015 -0.722 10.498 1.00 77.94 102 THR A O 1
ATOM 696 N N . GLY A 1 103 ? -3.772 -1.505 12.592 1.00 70.06 103 GLY A N 1
ATOM 697 C CA . GLY A 1 103 ? -3.833 -0.192 13.234 1.00 70.06 103 GLY A CA 1
ATOM 698 C C . GLY A 1 103 ? -2.428 0.391 13.331 1.00 70.06 103 GLY A C 1
ATOM 699 O O . GLY A 1 103 ? -1.480 -0.353 13.578 1.00 70.06 103 GLY A O 1
ATOM 700 N N . GLU A 1 104 ? -2.278 1.696 13.135 1.00 64.94 104 GLU A N 1
ATOM 701 C CA . GLU A 1 104 ? -1.031 2.372 13.486 1.00 64.94 104 GLU A CA 1
ATOM 702 C C . GLU A 1 104 ? -0.910 2.369 15.014 1.00 64.94 104 GLU A C 1
ATOM 704 O O . GLU A 1 104 ? -1.625 3.087 15.714 1.00 64.94 104 GLU A O 1
ATOM 709 N N . GLU A 1 105 ? -0.041 1.508 15.549 1.00 52.66 105 GLU A N 1
ATOM 710 C CA . GLU A 1 105 ? 0.396 1.619 16.940 1.00 52.66 105 GLU A CA 1
ATOM 711 C C . GLU A 1 105 ? 1.068 2.989 17.083 1.00 52.66 105 GLU A C 1
ATOM 713 O O . GLU A 1 105 ? 2.064 3.276 16.416 1.00 52.66 105 GLU A O 1
ATOM 718 N N . SER A 1 106 ? 0.475 3.861 17.902 1.00 39.00 106 SER A N 1
ATOM 719 C CA . SER A 1 106 ? 1.053 5.165 18.222 1.00 39.00 106 SER A CA 1
ATOM 720 C C . SER A 1 106 ? 2.344 4.934 19.006 1.00 39.00 106 SER A C 1
ATOM 722 O O . SER A 1 106 ? 2.293 4.641 20.199 1.00 39.00 106 SER A O 1
ATOM 724 N N . VAL A 1 107 ? 3.484 5.001 18.318 1.00 41.25 107 VAL A N 1
ATOM 725 C CA . VAL A 1 107 ? 4.810 5.074 18.949 1.00 41.25 107 VAL A CA 1
ATOM 726 C C . VAL A 1 107 ? 5.038 6.480 19.486 1.00 41.25 107 VAL A C 1
ATOM 728 O O . VAL A 1 107 ? 4.737 7.445 18.745 1.00 41.25 107 VAL A O 1
#

Radius of gyration: 18.44 Å; chains: 1; bounding box: 38×42×43 Å